Protein AF-A0A1G0FRF7-F1 (afdb_monomer_lite)

Sequence (135 aa):
MGITSRSASGWLGFDPGVPQAANIGVFRQRWIPPDAAVTLTGNCAGLPVESWVPEPGACYEMVMGPVEVHTAADPASAVSHTLIVGEFVAVTGRTATGWLFVNGNDGNVSGVTGFIPELEMNANGPCDSIPVISS

Structure (mmCIF, N/CA/C/O backbone):
data_AF-A0A1G0FRF7-F1
#
_entry.id   AF-A0A1G0FRF7-F1
#
loop_
_atom_site.group_PDB
_atom_site.id
_atom_site.type_symbol
_atom_site.label_atom_id
_atom_site.label_alt_id
_atom_site.label_comp_id
_atom_site.label_asym_id
_atom_site.label_entity_id
_atom_site.label_seq_id
_atom_site.pdbx_PDB_ins_code
_atom_site.Cartn_x
_atom_site.Cartn_y
_atom_site.Cartn_z
_atom_site.occupancy
_atom_site.B_iso_or_equiv
_atom_site.auth_seq_id
_atom_site.auth_comp_id
_atom_site.auth_asym_id
_atom_site.auth_atom_id
_atom_site.pdbx_PDB_model_num
ATOM 1 N N . MET A 1 1 ? -5.219 6.749 26.771 1.00 66.75 1 MET A N 1
ATOM 2 C CA . MET A 1 1 ? -5.207 6.601 25.302 1.00 66.75 1 MET A CA 1
ATOM 3 C C . MET A 1 1 ? -6.511 7.177 24.782 1.00 66.75 1 MET A C 1
ATOM 5 O O . MET A 1 1 ? -7.550 6.779 25.290 1.00 66.75 1 MET A O 1
ATOM 9 N N . GLY A 1 2 ? -6.463 8.158 23.882 1.00 81.75 2 GLY A N 1
ATOM 10 C CA . GLY A 1 2 ? -7.667 8.715 23.261 1.00 81.75 2 GLY A CA 1
ATOM 11 C C . GLY A 1 2 ? -7.923 8.034 21.923 1.00 81.75 2 GLY A C 1
ATOM 12 O O . GLY A 1 2 ? -7.007 7.968 21.108 1.00 81.75 2 GLY A O 1
ATOM 13 N N . ILE A 1 3 ? -9.137 7.526 21.709 1.00 86.81 3 ILE A N 1
ATOM 14 C CA . ILE A 1 3 ? -9.565 7.054 20.388 1.00 86.81 3 ILE A CA 1
ATOM 15 C C . ILE A 1 3 ? -9.881 8.285 19.538 1.00 86.81 3 ILE A C 1
ATOM 17 O O . ILE A 1 3 ? -10.577 9.191 19.996 1.00 86.81 3 ILE A O 1
ATOM 21 N N . THR A 1 4 ? -9.347 8.326 18.324 1.00 88.19 4 THR A N 1
ATOM 22 C CA . THR A 1 4 ? -9.418 9.486 17.428 1.00 88.19 4 THR A CA 1
ATOM 23 C C . THR A 1 4 ? -10.234 9.218 16.173 1.00 88.19 4 THR A C 1
ATOM 25 O O . THR A 1 4 ? -10.697 10.172 15.557 1.00 88.19 4 THR A O 1
ATOM 28 N N . SER A 1 5 ? -10.445 7.954 15.803 1.00 88.38 5 SER A N 1
ATOM 29 C CA . SER A 1 5 ? -11.189 7.581 14.598 1.00 88.38 5 SER A CA 1
ATOM 30 C C . SER A 1 5 ? -11.838 6.198 14.721 1.00 88.38 5 SER A C 1
ATOM 32 O O . SER A 1 5 ? -11.597 5.451 15.677 1.00 88.38 5 SER A O 1
ATOM 34 N N . ARG A 1 6 ? -12.654 5.848 13.726 1.00 89.19 6 ARG A N 1
ATOM 35 C CA . ARG A 1 6 ? -13.153 4.489 13.505 1.00 89.19 6 ARG A CA 1
ATOM 36 C C . ARG A 1 6 ? -13.123 4.120 12.022 1.00 89.19 6 ARG A C 1
ATOM 38 O O . ARG A 1 6 ? -13.228 4.998 11.177 1.00 89.19 6 ARG A O 1
ATOM 45 N N . SER A 1 7 ? -13.042 2.836 11.696 1.00 87.25 7 SER A N 1
ATOM 46 C CA . SER A 1 7 ? -13.280 2.347 10.328 1.00 87.25 7 SER A CA 1
ATOM 47 C C . SER A 1 7 ? -14.759 2.020 10.101 1.00 87.25 7 SER A C 1
ATOM 49 O O . SER A 1 7 ? -15.518 1.832 11.056 1.00 87.25 7 SER A O 1
ATOM 51 N N . ALA A 1 8 ? -15.165 1.870 8.837 1.00 83.75 8 ALA A N 1
ATOM 52 C CA . ALA A 1 8 ? -16.493 1.356 8.483 1.00 83.75 8 ALA A CA 1
ATOM 53 C C . ALA A 1 8 ? -16.757 -0.058 9.047 1.00 83.75 8 ALA A C 1
ATOM 55 O O . ALA A 1 8 ? -17.881 -0.378 9.421 1.00 83.75 8 ALA A O 1
ATOM 56 N N . SER A 1 9 ? -15.708 -0.875 9.169 1.00 81.62 9 SER A N 1
ATOM 57 C CA . SER A 1 9 ? -15.727 -2.217 9.770 1.00 81.62 9 SER A CA 1
ATOM 58 C C . SER A 1 9 ? -15.663 -2.236 11.306 1.00 81.62 9 SER A C 1
ATOM 60 O O . SER A 1 9 ? -15.602 -3.305 11.903 1.00 81.62 9 SER A O 1
ATOM 62 N N . GLY A 1 10 ? -15.662 -1.074 11.969 1.00 84.69 10 GLY A N 1
ATOM 63 C CA . GLY A 1 10 ? -15.736 -0.980 13.432 1.00 84.69 10 GLY A CA 1
ATOM 64 C C . GLY A 1 10 ?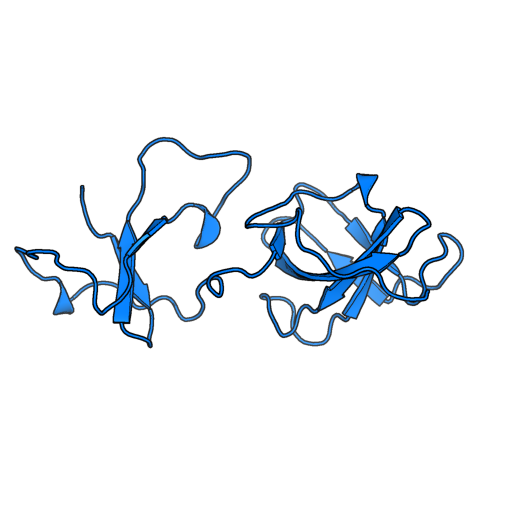 -14.398 -1.007 14.177 1.00 84.69 10 GLY A C 1
ATOM 65 O O . GLY A 1 10 ? -14.398 -0.916 15.401 1.00 84.69 10 GLY A O 1
ATOM 66 N N . TRP A 1 11 ? -13.264 -1.074 13.475 1.00 88.38 11 TRP A N 1
ATOM 67 C CA . TRP A 1 11 ? -11.949 -0.853 14.093 1.00 88.38 11 TRP A CA 1
ATOM 68 C C . TRP A 1 11 ? -11.849 0.544 14.699 1.00 88.38 11 TRP A C 1
ATOM 70 O O . TRP A 1 11 ? -12.373 1.498 14.124 1.00 88.38 11 TRP A O 1
ATOM 80 N N . LEU A 1 12 ? -11.129 0.671 15.810 1.00 89.31 12 LEU A N 1
ATOM 81 C CA . LEU A 1 12 ? -10.914 1.943 16.499 1.00 89.31 12 LEU A CA 1
ATOM 82 C C . LEU A 1 12 ? -9.469 2.398 16.326 1.00 89.31 12 LEU A C 1
ATOM 84 O O . LEU A 1 12 ? -8.544 1.669 16.684 1.00 89.31 12 LEU A O 1
ATOM 88 N N . GLY A 1 13 ? -9.288 3.603 15.792 1.00 89.06 13 GLY A N 1
ATOM 89 C CA . GLY A 1 13 ? -7.980 4.204 15.576 1.00 89.06 13 GLY A CA 1
ATOM 90 C C . GLY A 1 13 ? -7.584 5.103 16.741 1.00 89.06 13 GLY A C 1
ATOM 91 O O . GLY A 1 13 ? -8.387 5.905 17.226 1.00 89.06 13 GLY A O 1
ATOM 92 N N . PHE A 1 14 ? -6.341 4.990 17.198 1.00 87.50 14 PHE A N 1
ATOM 93 C CA . PHE A 1 14 ? -5.761 5.891 18.190 1.00 87.50 14 PHE A CA 1
ATOM 94 C C . PHE A 1 14 ? -4.359 6.338 17.782 1.00 87.50 14 PHE A C 1
ATOM 96 O O . PHE A 1 14 ? -3.625 5.619 17.103 1.00 87.50 14 PHE A O 1
ATOM 103 N N . ASP A 1 15 ? -3.967 7.522 18.241 1.00 84.75 15 ASP A N 1
ATOM 104 C CA . ASP A 1 15 ? -2.607 8.030 18.088 1.00 84.75 15 ASP A CA 1
ATOM 105 C C . ASP A 1 15 ? -1.700 7.450 19.195 1.00 84.75 15 ASP A C 1
ATOM 107 O O . ASP A 1 15 ? -1.960 7.695 20.380 1.00 84.75 15 ASP A O 1
ATOM 111 N N . PRO A 1 16 ? -0.639 6.686 18.863 1.00 76.25 16 PRO A N 1
ATOM 112 C CA . PRO A 1 16 ? 0.297 6.156 19.856 1.00 76.25 16 PRO A CA 1
ATOM 113 C C . PRO A 1 16 ? 1.213 7.231 20.474 1.00 76.25 16 PRO A C 1
ATOM 115 O O . PRO A 1 16 ? 2.024 6.914 21.343 1.00 76.25 16 PRO A O 1
ATOM 118 N N . GLY A 1 17 ? 1.121 8.494 20.044 1.00 71.88 17 GLY A N 1
ATOM 119 C CA . GLY A 1 17 ? 1.881 9.634 20.560 1.00 71.88 17 GLY A CA 1
ATOM 120 C C . GLY A 1 17 ? 3.288 9.748 19.972 1.00 71.88 17 GLY A C 1
ATOM 121 O O . GLY A 1 17 ? 3.710 10.843 19.607 1.00 71.88 17 GLY A O 1
ATOM 122 N N . VAL A 1 18 ? 3.994 8.625 19.814 1.00 70.19 18 VAL A N 1
ATOM 123 C CA . VAL A 1 18 ? 5.292 8.563 19.124 1.00 70.19 18 VAL A CA 1
ATOM 124 C C . VAL A 1 18 ? 5.087 8.009 17.709 1.00 70.19 18 VAL A C 1
ATOM 126 O O . VAL A 1 18 ? 4.671 6.855 17.574 1.00 70.19 18 VAL A O 1
ATOM 129 N N . PRO A 1 19 ? 5.375 8.785 16.646 1.00 60.25 19 PRO A N 1
ATOM 130 C CA . PRO A 1 19 ? 5.350 8.267 15.285 1.00 60.25 19 PRO A CA 1
ATOM 131 C C . PRO A 1 19 ? 6.420 7.181 15.134 1.00 60.25 19 PRO A C 1
ATOM 133 O O . PRO A 1 19 ? 7.588 7.408 15.445 1.00 60.25 19 PRO A O 1
ATOM 136 N N . GLN A 1 20 ? 6.044 6.006 14.636 1.00 58.34 20 GLN A N 1
ATOM 137 C CA . GLN A 1 20 ? 7.020 5.034 14.144 1.00 58.34 20 GLN A CA 1
ATOM 138 C C . GLN A 1 20 ? 7.328 5.386 12.684 1.00 58.34 20 GLN A C 1
ATOM 140 O O . GLN A 1 20 ? 6.386 5.611 11.934 1.00 58.34 20 GLN A O 1
ATOM 145 N N . ALA A 1 21 ? 8.617 5.493 12.341 1.00 57.75 21 ALA A N 1
ATOM 146 C CA . ALA A 1 21 ? 9.202 5.631 10.997 1.00 57.75 21 ALA A CA 1
ATOM 147 C C . ALA A 1 21 ? 8.242 6.096 9.882 1.00 57.75 21 ALA A C 1
ATOM 149 O O . ALA A 1 21 ? 7.493 5.289 9.343 1.00 57.75 21 ALA A O 1
ATOM 150 N N . ALA A 1 22 ? 8.289 7.389 9.532 1.00 62.25 22 ALA A N 1
ATOM 151 C CA . ALA A 1 22 ? 7.648 7.958 8.335 1.00 62.25 22 ALA A CA 1
ATOM 152 C C . ALA A 1 22 ? 6.110 7.824 8.209 1.00 62.25 22 ALA A C 1
ATOM 154 O O . ALA A 1 22 ? 5.522 8.369 7.279 1.00 62.25 22 ALA A O 1
ATOM 155 N N . ASN A 1 23 ? 5.438 7.174 9.157 1.00 71.44 23 ASN A N 1
ATOM 156 C CA . ASN A 1 23 ? 3.998 6.960 9.113 1.00 71.44 23 ASN A CA 1
ATOM 157 C C . ASN A 1 23 ? 3.209 8.270 9.248 1.00 71.44 23 ASN A C 1
ATOM 159 O O . ASN A 1 23 ? 3.251 8.934 10.289 1.00 71.44 23 ASN A O 1
ATOM 163 N N . ILE A 1 24 ? 2.429 8.592 8.219 1.00 72.44 24 ILE A N 1
ATOM 164 C CA . ILE A 1 24 ? 1.484 9.715 8.180 1.00 72.44 24 ILE A CA 1
ATOM 165 C C . ILE A 1 24 ? 0.047 9.208 7.999 1.00 72.44 24 ILE A C 1
ATOM 167 O O . ILE A 1 24 ? -0.186 8.036 7.703 1.00 72.44 24 ILE A O 1
ATOM 171 N N . GLY A 1 25 ? -0.939 10.082 8.220 1.00 80.06 25 GLY A N 1
ATOM 172 C CA . GLY A 1 25 ? -2.356 9.756 8.019 1.00 80.06 25 GLY A CA 1
ATOM 173 C C . GLY A 1 25 ? -2.810 8.505 8.785 1.00 80.06 25 GLY A C 1
ATOM 174 O O . GLY A 1 25 ? -2.525 8.349 9.973 1.00 80.06 25 GLY A O 1
ATOM 175 N N . VAL A 1 26 ? -3.509 7.604 8.094 1.00 81.19 26 VAL A N 1
ATOM 176 C CA . VAL A 1 26 ? -4.072 6.360 8.654 1.00 81.19 26 VAL A CA 1
ATOM 177 C C . VAL A 1 26 ? -3.017 5.373 9.170 1.00 81.19 26 VAL A C 1
ATOM 179 O O . VAL A 1 26 ? -3.306 4.607 10.087 1.00 81.19 26 VAL A O 1
ATOM 182 N N . PHE A 1 27 ? -1.780 5.433 8.663 1.00 83.50 27 PHE A N 1
ATOM 183 C CA . PHE A 1 27 ? -0.665 4.586 9.110 1.00 83.50 27 PHE A CA 1
ATOM 184 C C . PHE A 1 27 ? -0.003 5.086 10.398 1.00 83.50 27 PHE A C 1
ATOM 186 O O . PHE A 1 27 ? 0.655 4.321 11.116 1.00 83.50 27 PHE A O 1
ATOM 193 N N . ARG A 1 28 ? -0.196 6.372 10.728 1.00 82.62 28 ARG A N 1
ATOM 194 C CA . ARG A 1 28 ? 0.195 6.926 12.031 1.00 82.62 28 ARG A CA 1
ATOM 195 C C . ARG A 1 28 ? -0.678 6.366 13.152 1.00 82.62 28 ARG A C 1
ATOM 197 O O . ARG A 1 28 ? -0.215 6.257 14.285 1.00 82.62 28 ARG A O 1
ATOM 204 N N . GLN A 1 29 ? -1.922 6.008 12.836 1.00 83.94 29 GLN A N 1
ATOM 205 C CA . GLN A 1 29 ? -2.847 5.432 13.800 1.00 83.94 29 GLN A CA 1
ATOM 206 C C . GLN A 1 29 ? -2.466 3.982 14.121 1.00 83.94 29 GLN A C 1
ATOM 208 O O . GLN A 1 29 ? -1.833 3.264 13.344 1.00 83.94 29 GLN A O 1
ATOM 213 N N . ARG A 1 30 ? -2.839 3.544 15.316 1.00 84.56 30 ARG A N 1
ATOM 214 C CA . ARG A 1 30 ? -2.858 2.138 15.707 1.00 84.56 30 ARG A CA 1
ATOM 215 C C . ARG A 1 30 ? -4.310 1.716 15.832 1.00 84.56 30 ARG A C 1
ATOM 217 O O . ARG A 1 30 ? -5.148 2.499 16.275 1.00 84.56 30 ARG A O 1
ATOM 224 N N . TRP A 1 31 ? -4.584 0.493 15.406 1.00 86.19 31 TRP A N 1
ATOM 225 C CA . TRP A 1 31 ? -5.939 0.015 15.195 1.00 86.19 31 TRP A CA 1
ATOM 226 C C . TRP A 1 31 ? -6.264 -1.096 16.186 1.00 86.19 31 TRP A C 1
ATOM 228 O O . TRP A 1 31 ? -5.517 -2.063 16.325 1.00 86.19 31 TRP A O 1
ATOM 238 N N . ILE A 1 32 ? -7.371 -0.925 16.900 1.00 86.81 32 ILE A N 1
ATOM 239 C CA . ILE A 1 32 ? -7.930 -1.908 17.827 1.00 86.81 32 ILE A CA 1
ATOM 240 C C . ILE A 1 32 ? -9.059 -2.643 17.093 1.00 86.81 32 ILE A C 1
ATOM 242 O O . ILE A 1 32 ? -9.937 -1.962 16.547 1.00 86.81 32 ILE A O 1
ATOM 246 N N . PRO A 1 33 ? -9.054 -3.988 17.063 1.00 86.94 33 PRO A N 1
ATOM 247 C CA . PRO A 1 33 ? -10.084 -4.745 16.367 1.00 86.94 33 PRO A CA 1
ATOM 248 C C . PRO A 1 33 ? -11.454 -4.584 17.041 1.00 86.94 33 PRO A C 1
ATOM 250 O O . PRO A 1 33 ? -11.522 -4.348 18.252 1.00 86.94 33 PRO A O 1
ATOM 253 N N . PRO A 1 34 ? -12.554 -4.695 16.275 1.00 85.12 34 PRO A N 1
ATOM 254 C CA . PRO A 1 34 ? -13.911 -4.451 16.773 1.00 85.12 34 PRO A CA 1
ATOM 255 C C . PRO A 1 34 ? -14.342 -5.410 17.895 1.00 85.12 34 PRO A C 1
ATOM 257 O O . PRO A 1 34 ? -15.227 -5.073 18.677 1.00 85.12 34 PRO A O 1
ATOM 260 N N . ASP A 1 35 ? -13.726 -6.588 17.983 1.00 85.44 35 ASP A N 1
ATOM 261 C CA . ASP A 1 35 ? -13.975 -7.624 18.989 1.00 85.44 35 ASP A CA 1
ATOM 262 C C . ASP A 1 35 ? -12.974 -7.600 20.158 1.00 85.44 35 ASP A C 1
ATOM 264 O O . ASP A 1 35 ? -13.044 -8.444 21.056 1.00 85.44 35 ASP A O 1
ATOM 268 N N . ALA A 1 36 ? -12.057 -6.625 20.193 1.00 86.31 36 ALA A N 1
ATOM 269 C CA . ALA A 1 36 ? -11.141 -6.466 21.311 1.00 86.31 36 ALA A CA 1
ATOM 270 C C . ALA A 1 36 ? -11.911 -6.243 22.619 1.00 86.31 36 ALA A C 1
ATOM 272 O O . ALA A 1 36 ? -12.834 -5.429 22.697 1.00 86.31 36 ALA A O 1
ATOM 273 N N . ALA A 1 37 ? -11.470 -6.906 23.688 1.00 85.81 37 ALA A N 1
ATOM 274 C CA . ALA A 1 37 ? -11.999 -6.689 25.029 1.00 85.81 37 ALA A CA 1
ATOM 275 C C . ALA A 1 37 ? -11.530 -5.329 25.584 1.00 85.81 37 ALA A C 1
ATOM 277 O O . ALA A 1 37 ? -10.586 -5.251 26.371 1.00 85.81 37 ALA A O 1
ATOM 278 N N . VAL A 1 38 ? -12.181 -4.245 25.154 1.00 83.56 38 VAL A N 1
ATOM 279 C CA . VAL A 1 38 ? -11.915 -2.874 25.604 1.00 83.56 38 VAL A CA 1
ATOM 280 C C . VAL A 1 38 ? -13.166 -2.242 26.206 1.00 83.56 38 VAL A C 1
ATOM 282 O O . VAL A 1 38 ? -14.271 -2.377 25.686 1.00 83.56 38 VAL A O 1
ATOM 285 N N . THR A 1 39 ? -12.991 -1.504 27.301 1.00 84.12 39 THR A N 1
ATOM 286 C CA . THR A 1 39 ? -14.052 -0.662 27.864 1.00 84.12 39 THR A CA 1
ATOM 287 C C . THR A 1 39 ? -13.898 0.746 27.314 1.00 84.12 39 THR A C 1
ATOM 289 O O . THR A 1 39 ? -12.911 1.425 27.598 1.00 84.12 39 THR A O 1
ATOM 292 N N . LEU A 1 40 ? -14.886 1.194 26.545 1.00 81.50 40 LEU A N 1
ATOM 293 C CA . LEU A 1 40 ? -14.924 2.543 25.995 1.00 81.50 40 LEU A CA 1
ATOM 294 C C . LEU A 1 40 ? -15.743 3.466 26.898 1.00 81.50 40 LEU A C 1
ATOM 296 O O . LEU A 1 40 ? -16.810 3.095 27.385 1.00 81.50 40 LEU A O 1
ATOM 300 N N . THR A 1 41 ? -15.259 4.686 27.101 1.00 83.12 41 THR A N 1
ATOM 301 C CA . THR A 1 41 ? -15.973 5.742 27.826 1.00 83.12 41 THR A CA 1
ATOM 302 C C . THR A 1 41 ? -15.971 7.029 26.996 1.00 83.12 41 THR A C 1
ATOM 304 O O . THR A 1 41 ? -15.020 7.309 26.269 1.00 83.12 41 THR A O 1
ATOM 307 N N . GLY A 1 42 ? -17.051 7.814 27.078 1.00 84.31 42 GLY A N 1
ATOM 308 C CA . GLY A 1 42 ? -17.230 9.040 26.288 1.00 84.31 42 GLY A CA 1
ATOM 309 C C . GLY A 1 42 ? -18.024 8.843 24.988 1.00 84.31 42 GLY A C 1
ATOM 310 O O . GLY A 1 42 ? -18.749 7.864 24.826 1.00 84.31 42 GLY A O 1
ATOM 311 N N . ASN A 1 43 ? -17.931 9.809 24.067 1.00 82.19 43 ASN A N 1
ATOM 312 C CA . ASN A 1 43 ? -18.710 9.824 22.821 1.00 82.19 43 ASN A CA 1
ATOM 313 C C . ASN A 1 43 ? -18.005 9.077 21.672 1.00 82.19 43 ASN A C 1
ATOM 315 O O . ASN A 1 43 ? -17.561 9.685 20.700 1.00 82.19 43 ASN A O 1
ATOM 319 N N . CYS A 1 44 ? -17.920 7.751 21.759 1.00 78.50 44 CYS A N 1
ATOM 320 C CA . CYS A 1 44 ? -17.305 6.938 20.702 1.00 78.50 44 CYS A CA 1
ATOM 321 C C . CYS A 1 44 ? -18.141 6.885 19.409 1.00 78.50 44 CYS A C 1
ATOM 323 O O . CYS A 1 44 ? -17.600 6.656 18.331 1.00 78.50 44 CYS A O 1
ATOM 325 N N . ALA A 1 45 ? -19.453 7.134 19.489 1.00 79.56 45 ALA A N 1
ATOM 326 C CA . ALA A 1 45 ? -20.330 7.171 18.317 1.00 79.56 45 ALA A CA 1
ATOM 327 C C . ALA A 1 45 ? -20.054 8.378 17.400 1.00 79.56 45 ALA A C 1
ATOM 329 O O . ALA A 1 45 ? -20.299 8.298 16.197 1.00 79.56 45 ALA A O 1
ATOM 330 N N . GLY A 1 46 ? -19.537 9.476 17.962 1.00 83.56 46 GLY A N 1
ATOM 331 C CA . GLY A 1 46 ? -19.198 10.702 17.237 1.00 83.56 46 GLY A CA 1
ATOM 332 C C . GLY A 1 46 ? -17.806 10.715 16.605 1.00 83.56 46 GLY A C 1
ATOM 333 O O . GLY A 1 46 ? -17.397 11.756 16.096 1.00 83.56 46 GLY A O 1
ATOM 334 N N . LEU A 1 47 ? -17.063 9.606 16.655 1.00 86.25 47 LEU A N 1
ATOM 335 C CA . LEU A 1 47 ? -15.730 9.540 16.062 1.00 86.25 47 LEU A CA 1
ATOM 336 C C . LEU A 1 47 ? -15.804 9.615 14.527 1.00 86.25 47 LEU A C 1
ATOM 338 O O . LEU A 1 47 ? -16.679 8.969 13.927 1.00 86.25 47 LEU A O 1
ATOM 342 N N . PRO A 1 48 ? -14.884 10.364 13.887 1.00 86.62 48 PRO A N 1
ATOM 343 C CA . PRO A 1 48 ? -14.794 10.407 12.437 1.00 86.62 48 PRO A CA 1
ATOM 344 C C . PRO A 1 48 ? -14.552 9.000 11.891 1.00 86.62 48 PRO A C 1
ATOM 346 O O . PRO A 1 48 ? -13.801 8.210 12.470 1.00 86.62 48 PRO A O 1
ATOM 349 N N . VAL A 1 49 ? -15.243 8.686 10.796 1.00 87.69 49 VAL A N 1
ATOM 350 C CA . VAL A 1 49 ? -15.080 7.418 10.086 1.00 87.69 49 VAL A CA 1
ATOM 351 C C . VAL A 1 49 ? -14.013 7.621 9.022 1.00 87.69 49 VAL A C 1
ATOM 353 O O . VAL A 1 49 ? -14.215 8.428 8.116 1.00 87.69 49 VAL A O 1
ATOM 356 N N . GLU A 1 50 ? -12.904 6.897 9.120 1.00 86.50 50 GLU A N 1
ATOM 357 C CA . GLU A 1 50 ? -11.927 6.839 8.037 1.00 86.50 50 GLU A CA 1
ATOM 358 C C . GLU A 1 50 ? -12.534 6.058 6.868 1.00 86.50 50 GLU A C 1
ATOM 360 O O . GLU A 1 50 ? -13.061 4.954 7.044 1.00 86.50 50 GLU A O 1
ATOM 365 N N . SER A 1 51 ? -12.470 6.637 5.669 1.00 81.56 51 SER A N 1
ATOM 366 C CA . SER A 1 51 ? -12.975 6.011 4.441 1.00 81.56 51 SER A CA 1
ATOM 367 C C . SER A 1 51 ? -12.148 4.801 4.008 1.00 81.56 51 SER A C 1
ATOM 369 O O . SER A 1 51 ? -12.633 3.978 3.237 1.00 81.56 51 SER A O 1
ATOM 371 N N . TRP A 1 52 ? -10.915 4.698 4.500 1.00 84.50 52 TRP A N 1
ATOM 372 C CA . TRP A 1 52 ? -9.993 3.610 4.222 1.00 84.50 52 TRP A CA 1
ATOM 373 C C . TRP A 1 52 ? -9.083 3.389 5.430 1.00 84.50 52 TRP A C 1
ATOM 375 O O . TRP A 1 52 ? -8.661 4.352 6.072 1.00 84.50 52 TRP A O 1
ATOM 385 N N . VAL A 1 53 ? -8.775 2.131 5.741 1.00 85.00 53 VAL A N 1
ATOM 386 C CA . VAL A 1 53 ? -7.819 1.755 6.789 1.00 85.00 53 VAL A CA 1
ATOM 387 C C . VAL A 1 53 ? -6.912 0.635 6.279 1.00 85.00 53 VAL A C 1
ATOM 389 O O . VAL A 1 53 ? -7.374 -0.157 5.458 1.00 85.00 53 VAL A O 1
ATOM 392 N N . PRO A 1 54 ? -5.655 0.544 6.753 1.00 84.12 54 PRO A N 1
ATOM 393 C CA . PRO A 1 54 ? -4.762 -0.544 6.372 1.00 84.12 54 PRO A CA 1
ATOM 394 C C . PRO A 1 54 ? -5.350 -1.902 6.750 1.00 84.12 54 PRO A C 1
ATOM 396 O O . PRO A 1 54 ? -5.787 -2.092 7.889 1.00 84.12 54 PRO A O 1
ATOM 399 N N . GLU A 1 55 ? -5.321 -2.845 5.812 1.00 84.62 55 GLU A N 1
ATOM 400 C CA . GLU A 1 55 ? -5.767 -4.210 6.063 1.00 84.62 55 GLU A CA 1
ATOM 401 C C . GLU A 1 55 ? -4.798 -4.895 7.043 1.00 84.62 55 GLU A C 1
ATOM 403 O O . GLU A 1 55 ? -3.572 -4.835 6.859 1.00 84.62 55 GLU A O 1
ATOM 408 N N . PRO A 1 56 ? -5.302 -5.556 8.100 1.00 81.44 56 PRO A N 1
ATOM 409 C CA . PRO A 1 56 ? -4.457 -6.301 9.018 1.00 81.44 56 PRO A CA 1
ATOM 410 C C . PRO A 1 56 ? -3.617 -7.352 8.290 1.00 81.44 56 PRO A C 1
ATOM 412 O O . PRO A 1 56 ? -4.127 -8.189 7.553 1.00 81.44 56 PRO A O 1
ATOM 415 N N . GLY A 1 57 ? -2.310 -7.342 8.543 1.00 83.75 57 GLY A N 1
ATOM 416 C CA . GLY A 1 57 ? -1.395 -8.324 7.963 1.00 83.75 57 GLY A CA 1
ATOM 417 C C . GLY A 1 57 ? -0.931 -8.017 6.536 1.00 83.75 57 GLY A C 1
ATOM 418 O O . GLY A 1 57 ? -0.092 -8.752 6.023 1.00 83.75 57 GLY A O 1
ATOM 419 N N . ALA A 1 58 ? -1.410 -6.940 5.910 1.00 89.00 58 ALA A N 1
ATOM 420 C CA . ALA A 1 58 ? -0.897 -6.489 4.622 1.00 89.00 58 ALA A CA 1
ATOM 421 C C . ALA A 1 58 ? 0.378 -5.648 4.788 1.00 89.00 58 ALA A C 1
ATOM 423 O O . ALA A 1 58 ? 0.551 -4.925 5.773 1.00 89.00 58 ALA A O 1
ATOM 424 N N . CYS A 1 59 ? 1.276 -5.756 3.810 1.00 92.81 59 CYS A N 1
ATOM 425 C CA . CYS A 1 59 ? 2.440 -4.890 3.690 1.00 92.81 59 CYS A CA 1
ATOM 426 C C . CYS A 1 59 ? 2.117 -3.726 2.752 1.00 92.81 59 CYS A C 1
ATOM 428 O O . CYS A 1 59 ? 1.549 -3.928 1.678 1.00 92.81 59 CYS A O 1
ATOM 430 N N . TYR A 1 60 ? 2.524 -2.526 3.140 1.00 93.31 60 TYR A N 1
ATOM 431 C CA . TYR A 1 60 ? 2.319 -1.300 2.390 1.00 93.31 60 TYR A CA 1
ATOM 432 C C . TYR A 1 60 ? 3.641 -0.594 2.128 1.00 93.31 60 TYR A C 1
ATOM 434 O O . TYR A 1 60 ? 4.499 -0.520 3.008 1.00 93.31 60 TYR A O 1
ATOM 442 N N . GLU A 1 61 ? 3.757 -0.042 0.928 1.00 92.69 61 GLU A N 1
ATOM 443 C CA . GLU A 1 61 ? 4.760 0.950 0.571 1.00 92.69 61 GLU A CA 1
ATOM 444 C C . GLU A 1 61 ? 4.176 2.343 0.800 1.00 92.69 61 GLU A C 1
ATOM 446 O O . GLU A 1 61 ? 3.086 2.633 0.302 1.00 92.69 61 GLU A O 1
ATOM 451 N N . MET A 1 62 ? 4.890 3.205 1.529 1.00 91.19 62 MET A N 1
ATOM 452 C CA . MET A 1 62 ? 4.529 4.617 1.684 1.00 91.19 62 MET A CA 1
ATOM 453 C C . MET A 1 62 ? 5.710 5.488 1.280 1.00 91.19 62 MET A C 1
ATOM 455 O O . MET A 1 62 ? 6.671 5.661 2.034 1.00 91.19 62 MET A O 1
ATOM 459 N N . VAL A 1 63 ? 5.621 6.097 0.112 1.00 89.06 63 VAL A N 1
ATOM 460 C CA . VAL A 1 63 ? 6.792 6.741 -0.466 1.00 89.06 63 VAL A CA 1
ATOM 461 C C . VAL A 1 63 ? 7.143 8.038 0.273 1.00 89.06 63 VAL A C 1
ATOM 463 O O . VAL A 1 63 ? 6.287 8.870 0.587 1.00 89.06 63 VAL A O 1
ATOM 466 N N . MET A 1 64 ? 8.433 8.219 0.565 1.00 85.56 64 MET A N 1
ATOM 467 C CA . MET A 1 64 ? 8.976 9.429 1.215 1.00 85.56 64 MET A CA 1
ATOM 468 C C . MET A 1 64 ? 9.521 10.458 0.218 1.00 85.56 64 MET A C 1
ATOM 470 O O . MET A 1 64 ? 9.909 11.563 0.597 1.00 85.56 64 MET A O 1
ATOM 474 N N . GLY A 1 65 ? 9.519 10.095 -1.060 1.00 90.00 65 GLY A N 1
ATOM 475 C CA . GLY A 1 65 ? 9.867 10.900 -2.220 1.00 90.00 65 GLY A CA 1
ATOM 476 C C . GLY A 1 65 ? 9.301 10.233 -3.479 1.00 90.00 65 GLY A C 1
ATOM 477 O O . GLY A 1 65 ? 8.615 9.223 -3.352 1.00 90.00 65 GLY A O 1
ATOM 478 N N . PRO A 1 66 ? 9.543 10.785 -4.676 1.00 95.06 66 PRO A N 1
ATOM 479 C CA . PRO A 1 66 ? 9.093 10.166 -5.919 1.00 95.06 66 PRO A CA 1
ATOM 480 C C . PRO A 1 66 ? 9.675 8.756 -6.104 1.00 95.06 66 PRO A C 1
ATOM 482 O O . PRO A 1 66 ? 10.889 8.600 -5.995 1.00 95.06 66 PRO A O 1
ATOM 485 N N . VAL A 1 67 ? 8.823 7.772 -6.407 1.00 96.94 67 VAL A N 1
ATOM 486 C CA . VAL A 1 67 ? 9.201 6.375 -6.713 1.00 96.94 67 VAL A CA 1
ATOM 487 C C . VAL A 1 67 ? 8.532 5.959 -8.018 1.00 96.94 67 VAL A C 1
ATOM 489 O O . VAL A 1 67 ? 7.318 6.103 -8.175 1.00 96.94 67 VAL A O 1
ATOM 492 N N . GLU A 1 68 ? 9.303 5.458 -8.977 1.00 97.94 68 GLU A N 1
ATOM 493 C CA . GLU A 1 68 ? 8.783 5.057 -10.287 1.00 97.94 68 GLU A CA 1
ATOM 494 C C . GLU A 1 68 ? 8.203 3.635 -10.249 1.00 97.94 68 GLU A C 1
ATOM 496 O O . GLU A 1 68 ? 8.858 2.680 -9.839 1.00 97.94 68 GLU A O 1
ATOM 501 N N . VAL A 1 69 ? 6.957 3.485 -10.705 1.00 98.00 69 VAL A N 1
ATOM 502 C CA . VAL A 1 69 ? 6.274 2.194 -10.846 1.00 98.00 69 VAL A CA 1
ATOM 503 C C . VAL A 1 69 ? 6.445 1.699 -12.273 1.00 98.00 69 VAL A C 1
ATOM 505 O O . VAL A 1 69 ? 5.785 2.156 -13.213 1.00 98.00 69 VAL A O 1
ATOM 508 N N . HIS A 1 70 ? 7.322 0.723 -12.426 1.00 98.19 70 HIS A N 1
ATOM 509 C CA . HIS A 1 70 ? 7.689 0.106 -13.684 1.00 98.19 70 HIS A CA 1
ATOM 510 C C . HIS A 1 70 ? 6.676 -0.952 -14.129 1.00 98.19 70 HIS A C 1
ATOM 512 O O . HIS A 1 70 ? 6.070 -1.660 -13.328 1.00 98.19 70 HIS A O 1
ATOM 518 N N . THR A 1 71 ? 6.497 -1.085 -15.439 1.00 97.25 71 THR A N 1
ATOM 519 C CA . THR A 1 71 ? 5.600 -2.089 -16.038 1.00 97.25 71 THR A CA 1
ATOM 520 C C . THR A 1 71 ? 6.164 -3.512 -15.981 1.00 97.25 71 THR A C 1
ATOM 522 O O . THR A 1 71 ? 5.398 -4.467 -16.097 1.00 97.25 71 THR A O 1
ATOM 525 N N . ALA A 1 72 ? 7.474 -3.666 -15.771 1.00 96.81 72 ALA A N 1
ATOM 526 C CA . ALA A 1 72 ? 8.151 -4.939 -15.534 1.00 96.81 72 ALA A CA 1
ATOM 527 C C . ALA A 1 72 ? 9.262 -4.772 -14.481 1.00 96.81 72 ALA A C 1
ATOM 529 O O . ALA A 1 72 ? 9.684 -3.654 -14.196 1.00 96.81 72 ALA A O 1
ATOM 530 N N . ALA A 1 73 ? 9.764 -5.879 -13.926 1.00 96.69 73 ALA A N 1
ATOM 531 C CA . ALA A 1 73 ? 10.887 -5.897 -12.980 1.00 96.69 73 ALA A CA 1
ATOM 532 C C . ALA A 1 73 ? 12.249 -5.655 -13.676 1.00 96.69 73 ALA A C 1
ATOM 534 O O . ALA A 1 73 ? 13.162 -6.481 -13.613 1.00 96.69 73 ALA A O 1
ATOM 535 N N . ASP A 1 74 ? 12.355 -4.538 -14.391 1.00 95.25 74 ASP A N 1
ATOM 536 C CA . ASP A 1 74 ? 13.499 -4.130 -15.204 1.00 95.25 74 ASP A CA 1
ATOM 537 C C . ASP A 1 74 ? 13.580 -2.593 -15.204 1.00 95.25 74 ASP A C 1
ATOM 539 O O . ASP A 1 74 ? 12.584 -1.941 -15.551 1.00 95.25 74 ASP A O 1
ATOM 543 N N . PRO A 1 75 ? 14.738 -1.990 -14.864 1.00 93.94 75 PRO A N 1
ATOM 544 C CA . PRO A 1 75 ? 14.870 -0.532 -14.830 1.00 93.94 75 PRO A CA 1
ATOM 545 C C . PRO A 1 75 ? 14.726 0.132 -16.211 1.00 93.94 75 PRO A C 1
ATOM 547 O O . PRO A 1 75 ? 14.479 1.330 -16.286 1.00 93.94 75 PRO A O 1
ATOM 550 N N . ALA A 1 76 ? 14.876 -0.615 -17.309 1.00 96.00 76 ALA A N 1
ATOM 551 C CA . ALA A 1 76 ? 14.663 -0.122 -18.669 1.00 96.00 76 ALA A CA 1
ATOM 552 C C . ALA A 1 76 ? 13.198 -0.227 -19.132 1.00 96.00 76 ALA A C 1
ATOM 554 O O . ALA A 1 76 ? 12.866 0.229 -20.231 1.00 96.00 76 ALA A O 1
ATOM 555 N N . SER A 1 77 ? 12.319 -0.846 -18.337 1.00 97.31 77 SER A N 1
ATOM 556 C CA . SER A 1 77 ? 10.902 -0.959 -18.681 1.00 97.31 77 SER A CA 1
ATOM 557 C C . SER A 1 77 ? 10.171 0.377 -18.532 1.00 97.31 77 SER A C 1
ATOM 559 O O . SER A 1 77 ? 10.595 1.273 -17.801 1.00 97.31 77 SER A O 1
ATOM 561 N N . ALA A 1 78 ? 9.046 0.515 -19.238 1.00 97.81 78 ALA A N 1
ATOM 562 C CA . ALA A 1 78 ? 8.252 1.734 -19.192 1.00 97.81 78 ALA A CA 1
ATOM 563 C C . ALA A 1 78 ? 7.729 2.001 -17.775 1.00 97.81 78 ALA A C 1
ATOM 565 O O . ALA A 1 78 ? 7.247 1.084 -17.104 1.00 97.81 78 ALA A O 1
ATOM 566 N N . VAL A 1 79 ? 7.764 3.267 -17.367 1.00 97.94 79 VAL A N 1
ATOM 567 C CA . VAL A 1 79 ? 7.164 3.747 -16.121 1.00 97.94 79 VAL A CA 1
ATOM 568 C C . VAL A 1 79 ? 5.673 3.979 -16.357 1.00 97.94 79 VAL A C 1
ATOM 570 O O . VAL A 1 79 ? 5.279 4.743 -17.238 1.00 97.94 79 VAL A O 1
ATOM 573 N N . SER A 1 80 ? 4.840 3.285 -15.587 1.00 95.50 80 SER A N 1
ATOM 574 C CA . SER A 1 80 ? 3.377 3.408 -15.628 1.00 95.50 80 SER A CA 1
ATOM 575 C C . SER A 1 80 ? 2.864 4.561 -14.767 1.00 95.50 80 SER A C 1
ATOM 577 O O . SER A 1 80 ? 1.841 5.169 -15.082 1.00 95.50 80 SER A O 1
ATOM 579 N N . HIS A 1 81 ? 3.573 4.856 -13.678 1.00 97.88 81 HIS A N 1
ATOM 580 C CA . HIS A 1 81 ? 3.202 5.861 -12.697 1.00 97.88 81 HIS A CA 1
ATOM 581 C C . HIS A 1 81 ? 4.423 6.278 -11.873 1.00 97.88 81 HIS A C 1
ATOM 583 O O . HIS A 1 81 ? 5.379 5.514 -11.766 1.00 97.88 81 HIS A O 1
ATOM 589 N N . THR A 1 82 ? 4.374 7.449 -11.245 1.00 97.81 82 THR A N 1
ATOM 590 C CA . THR A 1 82 ? 5.361 7.867 -10.244 1.00 97.81 82 THR A CA 1
ATOM 591 C C . THR A 1 82 ? 4.615 8.158 -8.955 1.00 97.81 82 THR A C 1
ATOM 593 O O . THR A 1 82 ? 3.871 9.133 -8.901 1.00 97.81 82 THR A O 1
ATOM 596 N N . LEU A 1 83 ? 4.811 7.312 -7.945 1.00 96.38 83 LEU A N 1
ATOM 597 C CA . LEU A 1 83 ? 4.228 7.506 -6.624 1.00 96.38 83 LEU A CA 1
ATOM 598 C C . LEU A 1 83 ? 4.832 8.750 -5.974 1.00 96.38 83 LEU A C 1
ATOM 600 O O . LEU A 1 83 ? 6.046 8.955 -6.042 1.00 96.38 83 LEU A O 1
ATOM 604 N N . ILE A 1 84 ? 4.005 9.558 -5.318 1.00 94.44 84 ILE A N 1
ATOM 605 C CA . ILE A 1 84 ? 4.419 10.774 -4.607 1.00 94.44 84 ILE A CA 1
ATOM 606 C C . ILE A 1 84 ? 4.069 10.725 -3.119 1.00 94.44 84 ILE A C 1
ATOM 608 O O . ILE A 1 84 ? 3.242 9.941 -2.665 1.00 94.44 84 ILE A O 1
ATOM 612 N N . VAL A 1 85 ? 4.691 11.600 -2.326 1.00 90.56 85 VAL A N 1
ATOM 613 C CA . VAL A 1 85 ? 4.469 11.656 -0.872 1.00 90.56 85 VAL A CA 1
ATOM 614 C C . VAL A 1 85 ? 2.979 11.785 -0.541 1.00 90.56 85 VAL A C 1
ATOM 616 O O . VAL A 1 85 ? 2.304 12.697 -1.017 1.00 90.56 85 VAL A O 1
ATOM 619 N N . GLY A 1 86 ? 2.492 10.900 0.333 1.00 87.56 86 GLY A N 1
ATOM 620 C CA . GLY A 1 86 ? 1.074 10.793 0.700 1.00 87.56 86 GLY A CA 1
ATOM 621 C C . GLY A 1 86 ? 0.338 9.666 -0.022 1.00 87.56 86 GLY A C 1
ATOM 622 O O . GLY A 1 86 ? -0.741 9.263 0.421 1.00 87.56 86 GLY A O 1
ATOM 623 N N . GLU A 1 87 ? 0.931 9.124 -1.081 1.00 91.81 87 GLU A N 1
ATOM 624 C CA . GLU A 1 87 ? 0.464 7.915 -1.738 1.00 91.81 87 GLU A CA 1
ATOM 625 C C . GLU A 1 87 ? 1.036 6.667 -1.077 1.00 91.81 87 GLU A C 1
ATOM 627 O O . GLU A 1 87 ? 2.155 6.647 -0.555 1.00 91.81 87 GLU A O 1
ATOM 632 N N . PHE A 1 88 ? 0.229 5.617 -1.091 1.00 92.19 88 PHE A N 1
ATOM 633 C CA . PHE A 1 88 ? 0.598 4.311 -0.593 1.00 92.19 88 PHE A CA 1
ATOM 634 C C . PHE A 1 88 ? -0.078 3.219 -1.409 1.00 92.19 88 PHE A C 1
ATOM 636 O O . PHE A 1 88 ? -1.206 3.356 -1.893 1.00 92.19 88 PHE A O 1
ATOM 643 N N . VAL A 1 89 ? 0.626 2.104 -1.529 1.00 94.94 89 VAL A N 1
ATOM 644 C CA . VAL A 1 89 ? 0.213 0.942 -2.316 1.00 94.94 89 VAL A CA 1
ATOM 645 C C . VAL A 1 89 ? 0.505 -0.326 -1.527 1.00 94.94 89 VAL A C 1
ATOM 647 O O . VAL A 1 89 ? 1.450 -0.363 -0.739 1.00 94.94 89 VAL A O 1
ATOM 650 N N . ALA A 1 90 ? -0.298 -1.372 -1.708 1.00 95.50 90 ALA A N 1
ATOM 651 C CA . ALA A 1 90 ? 0.008 -2.655 -1.089 1.00 95.50 90 ALA A CA 1
ATOM 652 C C . ALA A 1 90 ? 1.167 -3.322 -1.834 1.00 95.50 90 ALA A C 1
ATOM 654 O O . ALA A 1 90 ? 1.186 -3.345 -3.066 1.00 95.50 90 ALA A O 1
ATOM 655 N N . VAL A 1 91 ? 2.105 -3.905 -1.095 1.00 96.62 91 VAL A N 1
ATOM 656 C CA . VAL A 1 91 ? 3.168 -4.742 -1.650 1.00 96.62 91 VAL A CA 1
ATOM 657 C C . VAL A 1 91 ? 2.703 -6.189 -1.590 1.00 96.62 91 VAL A C 1
ATOM 659 O O . VAL A 1 91 ? 2.511 -6.754 -0.514 1.00 96.62 91 VAL A O 1
ATOM 662 N N . THR A 1 92 ? 2.501 -6.788 -2.759 1.00 96.19 92 THR A N 1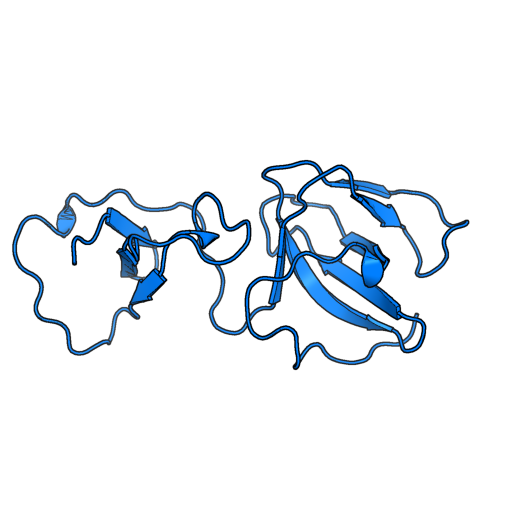
ATOM 663 C CA . THR A 1 92 ? 1.837 -8.095 -2.895 1.00 96.19 92 THR A CA 1
ATOM 664 C C . THR A 1 92 ? 2.767 -9.191 -3.405 1.00 96.19 92 THR A C 1
ATOM 666 O O . THR A 1 92 ? 2.400 -10.364 -3.385 1.00 96.19 92 THR A O 1
ATOM 669 N N . GLY A 1 93 ? 3.995 -8.847 -3.800 1.00 96.38 93 GLY A N 1
ATOM 670 C CA . GLY A 1 93 ? 5.010 -9.824 -4.168 1.00 96.38 93 GLY A CA 1
ATOM 671 C C . GLY A 1 93 ? 6.413 -9.237 -4.203 1.00 96.38 93 GLY A C 1
ATOM 672 O O . GLY A 1 93 ? 6.595 -8.022 -4.266 1.00 96.38 93 GLY A O 1
ATOM 673 N N . ARG A 1 94 ? 7.411 -10.116 -4.163 1.00 96.56 94 ARG A N 1
ATOM 674 C CA . ARG A 1 94 ? 8.829 -9.780 -4.288 1.00 96.56 94 ARG A CA 1
ATOM 675 C C . ARG A 1 94 ? 9.494 -10.709 -5.299 1.00 96.56 94 ARG A C 1
ATOM 677 O O . ARG A 1 94 ? 9.313 -11.919 -5.233 1.00 96.56 94 ARG A O 1
ATOM 684 N N . THR A 1 95 ? 10.285 -10.185 -6.223 1.00 96.38 95 THR A N 1
ATOM 685 C CA . THR A 1 95 ? 11.089 -11.014 -7.129 1.00 96.38 95 THR A CA 1
ATOM 686 C C . THR A 1 95 ? 12.413 -11.400 -6.467 1.00 96.38 95 THR A C 1
ATOM 688 O O . THR A 1 95 ? 12.925 -10.699 -5.594 1.00 96.38 95 THR A O 1
ATOM 691 N N . ALA A 1 96 ? 13.036 -12.490 -6.921 1.00 93.38 96 ALA A N 1
ATOM 692 C CA . ALA A 1 96 ? 14.368 -12.886 -6.446 1.00 93.38 96 ALA A CA 1
ATOM 693 C C . ALA A 1 96 ? 15.476 -11.864 -6.789 1.00 93.38 96 ALA A C 1
ATOM 695 O O . ALA A 1 96 ? 16.574 -11.938 -6.244 1.00 93.38 96 ALA A O 1
ATOM 696 N N . THR A 1 97 ? 15.197 -10.929 -7.703 1.00 92.50 97 THR A N 1
ATOM 697 C CA . THR A 1 97 ? 16.126 -9.897 -8.179 1.00 92.50 97 THR A CA 1
ATOM 698 C C . THR A 1 97 ? 15.977 -8.558 -7.453 1.00 92.50 97 THR A C 1
ATOM 700 O O . THR A 1 97 ? 16.641 -7.600 -7.836 1.00 92.50 97 THR A O 1
ATOM 703 N N . GLY A 1 98 ? 15.145 -8.482 -6.408 1.00 94.25 98 GLY A N 1
ATOM 704 C CA . GLY A 1 98 ? 15.000 -7.275 -5.588 1.00 94.25 98 GLY A CA 1
ATOM 705 C C . GLY A 1 98 ? 14.009 -6.254 -6.145 1.00 94.25 98 GLY A C 1
ATOM 706 O O . GLY A 1 98 ? 14.223 -5.051 -6.008 1.00 94.25 98 GLY A O 1
ATOM 707 N N . TRP A 1 99 ? 12.932 -6.721 -6.782 1.00 97.56 99 TRP A N 1
ATOM 708 C CA . TRP A 1 99 ? 11.786 -5.889 -7.159 1.00 97.56 99 TRP A CA 1
ATOM 709 C C . TRP A 1 99 ? 10.567 -6.239 -6.321 1.00 97.56 99 TRP A C 1
ATOM 711 O O . TRP A 1 99 ? 10.351 -7.401 -5.978 1.00 97.56 99 TRP A O 1
ATOM 721 N N . LEU A 1 100 ? 9.742 -5.243 -6.033 1.00 97.69 100 LEU A N 1
ATOM 722 C CA . LEU A 1 100 ? 8.488 -5.397 -5.312 1.00 97.69 100 LEU A CA 1
ATOM 723 C C . LEU A 1 100 ? 7.329 -5.161 -6.266 1.00 97.69 100 LEU A C 1
ATOM 725 O O . LEU A 1 100 ? 7.295 -4.139 -6.943 1.00 97.69 100 LEU A O 1
ATOM 729 N N . PHE A 1 101 ? 6.377 -6.087 -6.302 1.00 97.50 101 PHE A N 1
ATOM 730 C CA . PHE A 1 101 ? 5.136 -5.903 -7.037 1.00 97.50 101 PHE A CA 1
ATOM 731 C C . PHE A 1 101 ? 4.113 -5.185 -6.160 1.00 97.50 101 PHE A C 1
ATOM 733 O O . PHE A 1 101 ? 3.818 -5.621 -5.041 1.00 97.50 101 PHE A O 1
ATOM 740 N N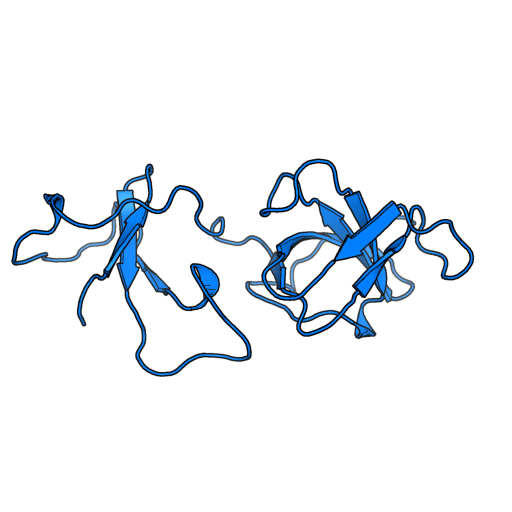 . VAL A 1 102 ? 3.580 -4.083 -6.679 1.00 97.38 102 VAL A N 1
ATOM 741 C CA . VAL A 1 102 ? 2.685 -3.176 -5.962 1.00 97.38 102 VAL A CA 1
ATOM 742 C C . VAL A 1 102 ? 1.301 -3.117 -6.598 1.00 97.38 102 VAL A C 1
ATOM 744 O O . VAL A 1 102 ? 1.162 -3.156 -7.821 1.00 97.38 102 VAL A O 1
ATOM 747 N N . ASN A 1 103 ? 0.273 -2.992 -5.756 1.00 96.44 103 ASN A N 1
ATOM 748 C CA . ASN A 1 103 ? -1.117 -2.804 -6.159 1.00 96.44 103 ASN A CA 1
ATOM 749 C C . ASN A 1 103 ? -1.724 -1.592 -5.442 1.00 96.44 103 ASN A C 1
ATOM 751 O O . ASN A 1 103 ? -1.966 -1.611 -4.234 1.00 96.44 103 ASN A O 1
ATOM 755 N N . GLY A 1 104 ? -1.997 -0.533 -6.197 1.00 95.00 104 GLY A N 1
ATOM 756 C CA . GLY A 1 104 ? -2.602 0.696 -5.697 1.00 95.00 104 GLY A CA 1
ATOM 757 C C . GLY A 1 104 ? -4.117 0.626 -5.515 1.00 95.00 104 GLY A C 1
ATOM 758 O O . GLY A 1 104 ? -4.670 1.469 -4.812 1.00 95.00 104 GLY A O 1
ATOM 759 N N . ASN A 1 105 ? -4.795 -0.399 -6.051 1.00 93.88 105 ASN A N 1
ATOM 760 C CA . ASN A 1 105 ? -6.209 -0.647 -5.728 1.00 93.88 105 ASN A CA 1
ATOM 761 C C . ASN A 1 105 ? -6.402 -1.106 -4.280 1.00 93.88 105 ASN A C 1
ATOM 763 O O . ASN A 1 105 ? -7.449 -0.846 -3.693 1.00 93.88 105 ASN A O 1
ATOM 767 N N . ASP A 1 106 ? -5.374 -1.731 -3.709 1.00 92.00 106 ASP A N 1
ATOM 768 C CA . ASP A 1 106 ? -5.321 -2.083 -2.294 1.00 92.00 106 ASP A CA 1
ATOM 769 C C . ASP A 1 106 ? -4.681 -0.957 -1.464 1.00 92.00 106 ASP A C 1
ATOM 771 O O . ASP A 1 106 ? -4.352 -1.171 -0.307 1.00 92.00 106 ASP A O 1
ATOM 775 N N . GLY A 1 107 ? -4.499 0.238 -2.036 1.00 90.94 107 GLY A N 1
ATOM 776 C CA . GLY A 1 107 ? -3.975 1.441 -1.387 1.00 90.94 107 GLY A CA 1
ATOM 777 C C . GLY A 1 107 ? -4.860 2.659 -1.666 1.00 90.94 107 GLY A C 1
ATOM 778 O O . GLY A 1 107 ? -6.085 2.545 -1.683 1.00 90.94 107 GLY A O 1
ATOM 779 N N . ASN A 1 108 ? -4.257 3.833 -1.888 1.00 91.62 108 ASN A N 1
ATOM 780 C CA . ASN A 1 108 ? -4.992 5.056 -2.251 1.00 91.62 108 ASN A CA 1
ATOM 781 C C . ASN A 1 108 ? -4.755 5.544 -3.689 1.00 91.62 108 ASN A C 1
ATOM 783 O O . ASN A 1 108 ? -5.214 6.634 -4.034 1.00 91.62 108 ASN A O 1
ATOM 787 N N . VAL A 1 109 ? -4.101 4.740 -4.534 1.00 93.69 109 VAL A N 1
ATOM 788 C CA . VAL A 1 109 ? -3.780 5.090 -5.929 1.00 93.69 109 VAL A CA 1
ATOM 789 C C . VAL A 1 109 ? -4.399 4.075 -6.890 1.00 93.69 109 VAL A C 1
ATOM 791 O O . VAL A 1 109 ? -3.738 3.191 -7.437 1.00 93.69 109 VAL A O 1
ATOM 794 N N . SER A 1 110 ? -5.717 4.163 -7.071 1.00 93.75 110 SER A N 1
ATOM 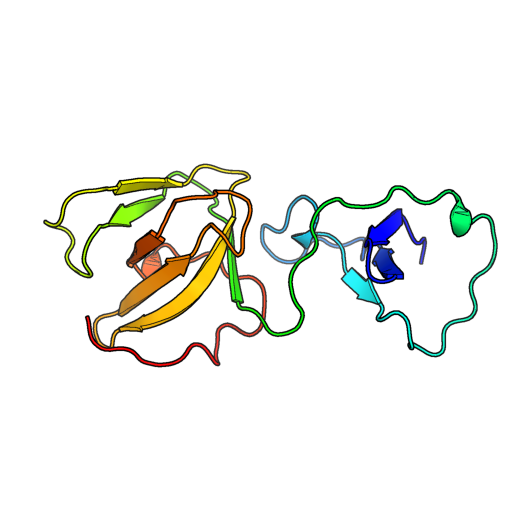795 C CA . SER A 1 110 ? -6.453 3.197 -7.894 1.00 93.75 110 SER A CA 1
ATOM 796 C C . SER A 1 110 ? -5.952 3.171 -9.344 1.00 93.75 110 SER A C 1
ATOM 798 O O . SER A 1 110 ? -5.659 4.205 -9.942 1.00 93.75 110 SER A O 1
ATOM 800 N N . GLY A 1 111 ? -5.869 1.968 -9.914 1.00 94.38 111 GLY A N 1
ATOM 801 C CA . GLY A 1 111 ? -5.397 1.737 -11.280 1.00 94.38 111 GLY A CA 1
ATOM 802 C C . GLY A 1 111 ? -3.877 1.639 -11.433 1.00 94.38 111 GLY A C 1
ATOM 803 O O . GLY A 1 111 ? -3.416 1.294 -12.518 1.00 94.38 111 GLY A O 1
ATOM 804 N N . VAL A 1 112 ? -3.101 1.884 -10.374 1.00 96.44 112 VAL A N 1
ATOM 805 C CA . VAL A 1 112 ? -1.642 1.729 -10.404 1.00 96.44 112 VAL A CA 1
ATOM 806 C C . VAL A 1 112 ? -1.259 0.315 -9.992 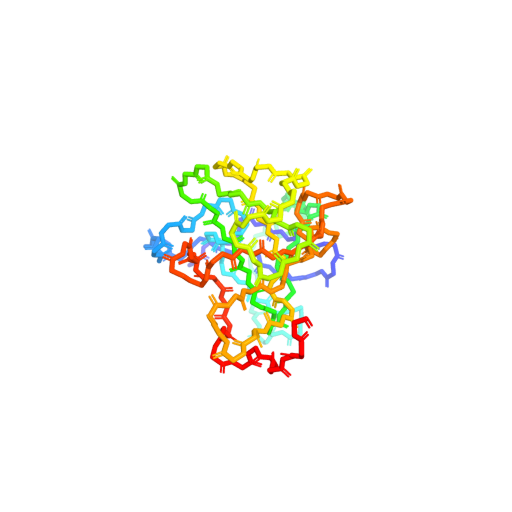1.00 96.44 112 VAL A C 1
ATOM 808 O O . VAL A 1 112 ? -1.583 -0.136 -8.897 1.00 96.44 112 VAL A O 1
ATOM 811 N N . THR A 1 113 ? -0.546 -0.387 -10.865 1.00 97.25 113 THR A N 1
ATOM 812 C CA . THR A 1 113 ? 0.055 -1.696 -10.586 1.00 97.25 113 THR A CA 1
ATOM 813 C C . THR A 1 113 ? 1.377 -1.806 -11.323 1.00 97.25 113 THR A C 1
ATOM 815 O O . THR A 1 113 ? 1.462 -1.368 -12.470 1.00 97.25 113 THR A O 1
ATOM 818 N N . GLY A 1 114 ? 2.375 -2.438 -10.719 1.00 97.31 114 GLY A N 1
ATOM 819 C CA . GLY A 1 114 ? 3.663 -2.639 -11.372 1.00 97.31 114 GLY A CA 1
ATOM 820 C C . GLY A 1 114 ? 4.754 -2.996 -10.383 1.00 97.31 114 GLY A C 1
ATOM 821 O O . GLY A 1 114 ? 4.476 -3.563 -9.330 1.00 97.31 114 GLY A O 1
ATOM 822 N N . PHE A 1 115 ? 5.989 -2.665 -10.730 1.00 98.12 115 PHE A N 1
ATOM 823 C CA . PHE A 1 115 ? 7.173 -3.020 -9.971 1.00 98.12 115 PHE A CA 1
ATOM 824 C C . PHE A 1 115 ? 7.925 -1.776 -9.507 1.00 98.12 115 PHE A C 1
ATOM 826 O O . PHE A 1 115 ? 8.117 -0.845 -10.282 1.00 98.12 115 PHE A O 1
ATOM 833 N N . ILE A 1 116 ? 8.388 -1.783 -8.263 1.00 97.75 116 ILE A N 1
ATOM 834 C CA . ILE A 1 116 ? 9.321 -0.784 -7.731 1.00 97.75 116 ILE A CA 1
ATOM 835 C C . ILE A 1 116 ? 10.608 -1.482 -7.270 1.00 97.75 116 ILE A C 1
ATOM 837 O O . ILE A 1 116 ? 10.552 -2.661 -6.891 1.00 97.75 116 ILE A O 1
ATOM 841 N N . PRO A 1 117 ? 11.767 -0.807 -7.275 1.00 96.69 117 PRO A N 1
ATOM 842 C CA . PRO A 1 117 ? 12.977 -1.358 -6.679 1.00 96.69 117 PRO A CA 1
ATOM 843 C C . PRO A 1 117 ? 12.793 -1.575 -5.172 1.00 96.69 117 PRO A C 1
ATOM 845 O O . PRO A 1 117 ? 12.320 -0.693 -4.461 1.00 96.69 117 PRO A O 1
ATOM 848 N N . GLU A 1 118 ? 13.229 -2.721 -4.646 1.00 94.44 118 GLU A N 1
ATOM 849 C CA . GLU A 1 118 ? 13.155 -3.007 -3.203 1.00 94.44 118 GLU A CA 1
ATOM 850 C C . GLU A 1 118 ? 13.937 -1.984 -2.364 1.00 94.44 118 GLU A C 1
ATOM 852 O O . GLU A 1 118 ? 13.564 -1.682 -1.235 1.00 94.44 118 GLU A O 1
ATOM 857 N N . LEU A 1 119 ? 15.008 -1.417 -2.923 1.00 93.31 119 LEU A N 1
ATOM 858 C CA . LEU A 1 119 ? 15.829 -0.406 -2.252 1.00 93.31 119 LEU A CA 1
ATOM 859 C C . LEU A 1 119 ? 15.107 0.931 -2.038 1.00 93.31 119 LEU A C 1
ATOM 861 O O . LEU A 1 119 ? 15.559 1.727 -1.219 1.00 93.31 119 LEU A O 1
ATOM 865 N N . GLU A 1 120 ? 14.018 1.179 -2.763 1.00 92.62 120 GLU A N 1
ATOM 866 C CA . GLU A 1 120 ? 13.193 2.381 -2.610 1.00 92.62 120 GLU A CA 1
ATOM 867 C C . GLU A 1 120 ? 12.051 2.179 -1.608 1.00 92.62 120 GLU A C 1
ATOM 869 O O . GLU A 1 120 ? 11.309 3.116 -1.325 1.00 92.62 120 GLU A O 1
ATOM 874 N N . MET A 1 121 ? 11.936 0.974 -1.040 1.00 90.56 121 MET A N 1
ATOM 875 C CA . MET A 1 121 ? 10.843 0.614 -0.155 1.00 90.56 121 MET A CA 1
ATOM 876 C C . MET A 1 121 ? 10.906 1.357 1.183 1.00 90.56 121 MET A C 1
ATOM 878 O O . MET A 1 121 ? 11.902 1.306 1.910 1.00 90.56 121 MET A O 1
ATOM 882 N N . ASN A 1 122 ? 9.783 1.944 1.572 1.00 90.69 122 ASN A N 1
ATOM 883 C CA . ASN A 1 122 ? 9.496 2.417 2.909 1.00 90.69 122 ASN A CA 1
ATOM 884 C C . ASN A 1 122 ? 8.252 1.704 3.470 1.00 90.69 122 ASN A C 1
ATOM 886 O O . ASN A 1 122 ? 7.099 2.090 3.265 1.00 90.69 122 ASN A O 1
ATOM 890 N N . ALA A 1 123 ? 8.535 0.634 4.209 1.00 86.44 123 ALA A N 1
ATOM 891 C CA . ALA A 1 123 ? 7.580 -0.383 4.616 1.00 86.44 123 ALA A CA 1
ATOM 892 C C . ALA A 1 123 ? 6.674 0.008 5.800 1.00 86.44 123 ALA A C 1
ATOM 894 O O . ALA A 1 123 ? 7.129 0.519 6.827 1.00 86.44 123 ALA A O 1
ATOM 895 N N . ASN A 1 124 ? 5.402 -0.391 5.717 1.00 87.38 124 ASN A N 1
ATOM 896 C CA . ASN A 1 124 ? 4.487 -0.510 6.852 1.00 87.38 124 ASN A CA 1
ATOM 897 C C . ASN A 1 124 ? 3.791 -1.881 6.851 1.00 87.38 124 ASN A C 1
ATOM 899 O O . ASN A 1 124 ? 3.238 -2.294 5.838 1.00 87.38 124 ASN A O 1
ATOM 903 N N . GLY A 1 125 ? 3.790 -2.570 7.995 1.00 85.56 125 GLY A N 1
ATOM 904 C CA . GLY A 1 125 ? 3.170 -3.892 8.151 1.00 85.56 125 GLY A CA 1
ATOM 905 C C . GLY A 1 125 ? 4.183 -5.048 8.145 1.00 85.56 125 GLY A C 1
ATOM 906 O O . GLY A 1 125 ? 5.392 -4.810 8.193 1.00 85.56 125 GLY A O 1
ATOM 907 N N . PRO A 1 126 ? 3.721 -6.314 8.144 1.00 86.88 126 PRO A N 1
ATOM 908 C CA . PRO A 1 126 ? 4.584 -7.496 8.169 1.00 86.88 126 PRO A CA 1
ATOM 909 C C . PRO A 1 126 ? 5.181 -7.787 6.782 1.00 86.88 126 PRO A C 1
ATOM 911 O O . PRO A 1 126 ? 4.824 -8.741 6.094 1.00 86.88 126 PRO A O 1
ATOM 914 N N . CYS A 1 127 ? 6.114 -6.945 6.356 1.00 88.69 127 CYS A N 1
ATOM 915 C CA . CYS A 1 127 ? 6.726 -7.034 5.032 1.00 88.69 127 CYS A CA 1
ATOM 916 C C . CYS A 1 127 ? 7.753 -8.174 4.891 1.00 88.69 127 CYS A C 1
ATOM 918 O O . CYS A 1 127 ? 8.127 -8.535 3.779 1.00 88.69 127 CYS A O 1
ATOM 920 N N . ASP A 1 128 ? 8.140 -8.819 5.992 1.00 87.25 128 ASP A N 1
ATOM 921 C CA . ASP A 1 128 ? 8.998 -10.011 5.963 1.00 87.25 128 ASP A CA 1
ATOM 922 C C . ASP A 1 128 ? 8.285 -11.250 5.385 1.00 87.25 128 ASP A C 1
ATOM 924 O O . ASP A 1 128 ? 8.935 -12.227 5.019 1.00 87.25 128 ASP A O 1
A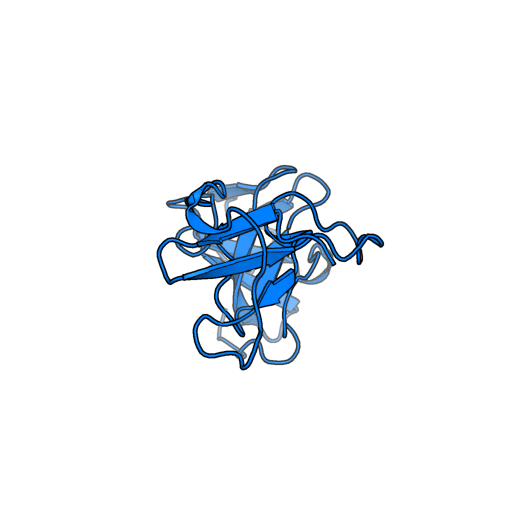TOM 928 N N . SER A 1 129 ? 6.949 -11.225 5.292 1.00 87.44 129 SER A N 1
ATOM 929 C CA . SER A 1 129 ? 6.131 -12.327 4.764 1.00 87.44 129 SER A CA 1
ATOM 930 C C . SER A 1 129 ? 5.626 -12.116 3.331 1.00 87.44 129 SER A C 1
ATOM 932 O O . SER A 1 129 ? 4.729 -12.836 2.893 1.00 87.44 129 SER A O 1
ATOM 934 N N . ILE A 1 130 ? 6.174 -11.145 2.590 1.00 91.88 130 ILE A N 1
ATOM 935 C CA . ILE A 1 130 ? 5.804 -10.927 1.183 1.00 91.88 130 ILE A CA 1
ATOM 936 C C . ILE A 1 130 ? 6.173 -12.178 0.359 1.00 91.88 130 ILE A C 1
ATOM 938 O O . ILE A 1 130 ? 7.313 -12.647 0.438 1.00 91.88 130 ILE A O 1
ATOM 942 N N . PRO A 1 131 ? 5.251 -12.731 -0.451 1.00 93.94 131 PRO A N 1
ATOM 943 C CA . PRO A 1 131 ? 5.528 -13.925 -1.240 1.00 93.94 131 PRO A CA 1
ATOM 944 C C . PRO A 1 131 ? 6.543 -13.651 -2.356 1.00 93.94 131 PRO A C 1
ATOM 946 O O . PRO A 1 131 ? 6.538 -12.589 -2.983 1.00 93.94 131 PRO A O 1
ATOM 949 N N . VAL A 1 132 ? 7.382 -14.648 -2.649 1.00 94.81 132 VAL A N 1
ATOM 950 C CA . VAL A 1 132 ? 8.291 -14.593 -3.798 1.00 94.81 132 VAL A CA 1
ATOM 951 C C . VAL A 1 132 ? 7.522 -14.911 -5.080 1.00 94.81 132 VAL A C 1
ATOM 953 O O . VAL A 1 132 ? 6.854 -15.942 -5.160 1.00 94.81 132 VAL A O 1
ATOM 956 N N . ILE A 1 133 ? 7.640 -14.048 -6.085 1.00 94.19 133 ILE A N 1
ATOM 957 C CA . ILE A 1 133 ? 6.980 -14.175 -7.389 1.00 94.19 133 ILE A CA 1
ATOM 958 C C . ILE A 1 133 ? 8.005 -14.217 -8.529 1.00 94.19 133 ILE A C 1
ATOM 960 O O . ILE A 1 133 ? 9.143 -13.760 -8.387 1.00 94.19 133 ILE A O 1
ATOM 964 N N . SER A 1 134 ? 7.597 -14.761 -9.675 1.00 85.94 134 SER A N 1
ATOM 965 C CA . SER A 1 134 ? 8.344 -14.606 -10.925 1.00 85.94 134 SER A CA 1
ATOM 966 C C . SER A 1 134 ? 8.166 -13.190 -11.476 1.00 85.94 134 SER A C 1
ATOM 968 O O . SER A 1 134 ? 7.061 -12.651 -11.416 1.00 85.94 134 SER A O 1
ATOM 970 N N . SER A 1 135 ? 9.252 -12.624 -12.006 1.00 70.50 135 SER A N 1
ATOM 971 C CA . SER A 1 135 ? 9.273 -11.360 -12.757 1.00 70.50 135 SER A CA 1
ATOM 972 C C . SER A 1 135 ? 8.549 -11.464 -14.090 1.00 70.50 135 SER A C 1
ATOM 974 O O . SER A 1 135 ? 8.773 -12.504 -14.757 1.00 70.50 135 SER A O 1
#

Foldseek 3Di:
DDFAAAEPQGWTWDQPVDADALDDDQLNTDTDHNPDPDDDDDCPVPHYYDDDHQDAQWKKFAAPAWWFFFAAPDPPGDTPDIDGHPWMWTFQEAEPVQKTWTASCSTVRHPDTHITGNVRGDIDHDPVPRYYDHD

pLDDT: mean 88.46, std 8.43, range [57.75, 98.19]

Radius of gyration: 16.58 Å; chains: 1; bounding box: 36×26×47 Å

Secondary structure (DSSP, 8-state):
--EEEEETTS-EEE--SSPPTT--HHHHSEEE-TTS-----S-GGGSPEES--PPTT-EEEE-SS-EEEESSSSTTSPEEEEE-TT-EEEEEEEETTSEEEEEGGGTTSTT-EEEEEGGG--EES-GGGPPEE--